Protein AF-A0A4W5P5V6-F1 (afdb_monomer_lite)

Structure (mmCIF, N/CA/C/O backbone):
data_AF-A0A4W5P5V6-F1
#
_entry.id   AF-A0A4W5P5V6-F1
#
loop_
_atom_site.group_PDB
_atom_site.id
_atom_site.type_symbol
_atom_site.label_atom_id
_atom_site.label_alt_id
_atom_site.label_comp_id
_atom_site.label_asym_id
_atom_site.label_entity_id
_atom_site.label_seq_id
_atom_site.pdbx_PDB_ins_code
_atom_site.Cartn_x
_atom_site.Cartn_y
_atom_site.Cartn_z
_atom_site.occupancy
_atom_site.B_iso_or_equiv
_atom_site.auth_seq_id
_atom_site.auth_comp_id
_atom_site.auth_asym_id
_atom_site.auth_atom_id
_atom_site.pdbx_PDB_model_num
ATOM 1 N N . MET A 1 1 ? 1.502 2.906 -34.352 1.00 38.38 1 MET A N 1
ATOM 2 C CA . MET A 1 1 ? 1.340 2.834 -32.888 1.00 38.38 1 MET A CA 1
ATOM 3 C C . MET A 1 1 ? 1.118 4.260 -32.454 1.00 38.38 1 MET A C 1
ATOM 5 O O . MET A 1 1 ? 2.002 5.074 -32.655 1.00 38.38 1 MET A O 1
ATOM 9 N N . GLU A 1 2 ? -0.112 4.577 -32.079 1.00 35.38 2 GLU A N 1
ATOM 10 C CA . GLU A 1 2 ? -0.552 5.937 -31.780 1.00 35.38 2 GLU A CA 1
ATOM 11 C C . GLU A 1 2 ? -0.131 6.257 -30.344 1.00 35.38 2 GLU A C 1
ATOM 13 O O . GLU A 1 2 ? -0.590 5.618 -29.396 1.00 35.38 2 GLU A O 1
ATOM 18 N N . GLU A 1 3 ? 0.833 7.162 -30.207 1.00 43.81 3 GLU A N 1
ATOM 19 C CA . GLU A 1 3 ? 1.239 7.730 -28.928 1.00 43.81 3 GLU A CA 1
ATOM 20 C C . GLU A 1 3 ? 0.073 8.591 -28.434 1.00 43.81 3 GLU A C 1
ATOM 22 O O . GLU A 1 3 ? -0.232 9.641 -28.997 1.00 43.81 3 GLU A O 1
ATOM 27 N N . VAL A 1 4 ? -0.653 8.098 -27.430 1.00 46.66 4 VAL A N 1
ATOM 28 C CA . VAL A 1 4 ? -1.715 8.875 -26.791 1.00 46.66 4 VAL A CA 1
ATOM 29 C C . VAL A 1 4 ? -1.036 9.940 -25.943 1.00 46.66 4 VAL A C 1
ATOM 31 O O . VAL A 1 4 ? -0.610 9.684 -24.817 1.00 46.66 4 VAL A O 1
ATOM 34 N N . GLU A 1 5 ? -0.924 11.129 -26.524 1.00 44.59 5 GLU A N 1
ATOM 35 C CA . GLU A 1 5 ? -0.480 12.355 -25.879 1.00 44.59 5 GLU A CA 1
ATOM 36 C C . GLU A 1 5 ? -1.289 12.578 -24.590 1.00 44.59 5 GLU A C 1
ATOM 38 O O . GLU A 1 5 ? -2.501 12.828 -24.593 1.00 44.59 5 GLU A O 1
ATOM 43 N N . SER A 1 6 ? -0.616 12.400 -23.452 1.00 41.47 6 SER A N 1
ATOM 44 C CA . SER A 1 6 ? -1.191 12.624 -22.131 1.00 41.47 6 SER A CA 1
ATOM 45 C C . SER A 1 6 ? -1.476 14.113 -21.972 1.00 41.47 6 SER A C 1
ATOM 47 O O . SER A 1 6 ? -0.556 14.926 -21.937 1.00 41.47 6 SER A O 1
ATOM 49 N N . ARG A 1 7 ? -2.758 14.474 -21.848 1.00 42.69 7 ARG A N 1
ATOM 50 C CA . ARG A 1 7 ? -3.187 15.862 -21.630 1.00 42.69 7 ARG A CA 1
ATOM 51 C C . ARG A 1 7 ? -2.483 16.459 -20.398 1.00 42.69 7 ARG A C 1
ATOM 53 O O . ARG A 1 7 ? -2.489 15.816 -19.342 1.00 42.69 7 ARG A O 1
ATOM 60 N N . PRO A 1 8 ? -1.937 17.683 -20.485 1.00 41.66 8 PRO A N 1
ATOM 61 C CA . PRO A 1 8 ? -1.336 18.350 -19.339 1.00 41.66 8 PRO A CA 1
ATOM 62 C C . PRO A 1 8 ? -2.444 18.722 -18.344 1.00 41.66 8 PRO A C 1
ATOM 64 O O . PRO A 1 8 ? -3.388 19.431 -18.690 1.00 41.66 8 PRO A O 1
ATOM 67 N N . GLY A 1 9 ? -2.353 18.200 -17.118 1.00 48.12 9 GLY A N 1
ATOM 68 C CA . GLY A 1 9 ? -3.253 18.539 -16.006 1.00 48.12 9 GLY A CA 1
ATOM 69 C C . GLY A 1 9 ? -4.044 17.378 -15.397 1.00 48.12 9 GLY A C 1
ATOM 70 O O . GLY A 1 9 ? -4.762 17.586 -14.421 1.00 48.12 9 GLY A O 1
ATOM 71 N N . GLN A 1 10 ? -3.920 16.153 -15.914 1.00 45.31 10 GLN A N 1
ATOM 72 C CA . GLN A 1 10 ? -4.477 14.978 -15.244 1.00 45.31 10 GLN A CA 1
ATOM 73 C C . GLN A 1 10 ? -3.417 14.384 -14.306 1.00 45.31 10 GLN A C 1
ATOM 75 O O . GLN A 1 10 ? -2.625 13.534 -14.708 1.00 45.31 10 GLN A O 1
ATOM 80 N N . ASP A 1 11 ? -3.381 14.831 -13.050 1.00 61.34 11 ASP A N 1
ATOM 81 C CA . ASP A 1 11 ? -2.471 14.255 -12.058 1.00 61.34 11 ASP A CA 1
ATOM 82 C C . ASP A 1 11 ? -2.779 12.763 -11.873 1.00 61.34 11 ASP A C 1
ATOM 84 O O . ASP A 1 11 ? -3.795 12.370 -11.290 1.00 61.34 11 ASP A O 1
ATOM 88 N N . ASN A 1 12 ? -1.871 11.907 -12.347 1.00 66.12 12 ASN A N 1
ATOM 89 C CA . ASN A 1 12 ? -1.955 10.448 -12.205 1.00 66.12 12 ASN A CA 1
ATOM 90 C C . ASN A 1 12 ? -2.121 10.014 -10.735 1.00 66.12 12 ASN A C 1
ATOM 92 O O . ASN A 1 12 ? -2.717 8.975 -10.439 1.00 66.12 12 ASN A O 1
ATOM 96 N N . THR A 1 13 ? -1.644 10.844 -9.805 1.00 69.81 13 THR A N 1
ATOM 97 C CA . THR A 1 13 ? -1.830 10.716 -8.356 1.00 69.81 13 THR A CA 1
ATOM 98 C C . THR A 1 13 ? -3.305 10.793 -7.958 1.00 69.81 13 THR A C 1
ATOM 100 O O . THR A 1 13 ? -3.776 9.942 -7.205 1.00 69.81 13 THR A O 1
ATOM 103 N N . THR A 1 14 ? -4.062 11.748 -8.503 1.00 77.38 14 THR A N 1
ATOM 104 C CA . THR A 1 14 ? -5.489 11.938 -8.202 1.00 77.38 14 THR A CA 1
ATOM 105 C C . THR A 1 14 ? -6.305 10.730 -8.647 1.00 77.38 14 THR A C 1
ATOM 107 O O . THR A 1 14 ? -7.114 10.208 -7.879 1.00 77.38 14 THR A O 1
ATOM 110 N N . ILE A 1 15 ? -6.039 10.215 -9.851 1.00 79.19 15 ILE A N 1
ATOM 111 C CA . ILE A 1 15 ? -6.697 9.000 -10.353 1.00 79.19 15 ILE A CA 1
ATOM 112 C C . ILE A 1 15 ? -6.375 7.802 -9.451 1.00 79.19 15 ILE A C 1
ATOM 114 O O . ILE A 1 15 ? -7.273 7.040 -9.089 1.00 79.19 15 ILE A O 1
ATOM 118 N N . ALA A 1 16 ? -5.113 7.642 -9.049 1.00 77.38 16 ALA A N 1
ATOM 119 C CA . ALA A 1 16 ? -4.708 6.528 -8.201 1.00 77.38 16 ALA A CA 1
ATOM 120 C C . ALA A 1 16 ? -5.314 6.600 -6.787 1.00 77.38 16 ALA A C 1
ATOM 122 O O . ALA A 1 16 ? -5.689 5.566 -6.233 1.00 77.38 16 ALA A O 1
ATOM 123 N N . ILE A 1 17 ? -5.463 7.800 -6.219 1.00 82.06 17 ILE A N 1
ATOM 124 C CA . ILE A 1 17 ? -6.150 8.013 -4.937 1.00 82.06 17 ILE A CA 1
ATOM 125 C C . ILE A 1 17 ? -7.632 7.637 -5.058 1.00 82.06 17 ILE A C 1
ATOM 127 O O . ILE A 1 17 ? -8.138 6.869 -4.238 1.00 82.06 17 ILE A O 1
ATOM 131 N N . LEU A 1 18 ? -8.320 8.113 -6.101 1.00 85.81 18 LEU A N 1
ATOM 132 C CA . LEU A 1 18 ? -9.733 7.794 -6.331 1.00 85.81 18 LEU A CA 1
ATOM 133 C C . LEU A 1 18 ? -9.961 6.289 -6.512 1.00 85.81 18 LEU A C 1
ATOM 135 O O . LEU A 1 18 ? -10.891 5.731 -5.927 1.00 85.81 18 LEU A O 1
ATOM 139 N N . LEU A 1 19 ? -9.083 5.615 -7.259 1.00 85.56 19 LEU A N 1
ATOM 140 C CA . LEU A 1 19 ? -9.106 4.160 -7.408 1.00 85.56 19 LEU A CA 1
ATOM 141 C C . LEU A 1 19 ? -8.974 3.451 -6.057 1.00 85.56 19 LEU A C 1
ATOM 143 O O . LEU A 1 19 ? -9.787 2.579 -5.750 1.00 85.56 19 LEU A O 1
ATOM 147 N N . SER A 1 20 ? -8.005 3.843 -5.224 1.00 85.25 20 SER A N 1
ATOM 148 C CA . SER A 1 20 ? -7.827 3.264 -3.885 1.00 85.25 20 SER A CA 1
ATOM 149 C C . SER A 1 20 ? -9.079 3.429 -3.017 1.00 85.25 20 SER A C 1
ATOM 151 O O . SER A 1 20 ? -9.520 2.462 -2.389 1.00 85.25 20 SER A O 1
ATOM 153 N N . ILE A 1 21 ? -9.712 4.608 -3.045 1.00 88.25 21 ILE A N 1
ATOM 154 C CA . ILE A 1 21 ? -10.977 4.863 -2.342 1.00 88.25 21 ILE A CA 1
ATOM 155 C C . ILE A 1 21 ? -12.062 3.900 -2.830 1.00 88.25 21 ILE A C 1
ATOM 157 O O . ILE A 1 21 ? -12.692 3.223 -2.016 1.00 88.25 21 ILE A O 1
ATOM 161 N N . MET A 1 22 ? -12.275 3.795 -4.145 1.00 92.00 22 MET A N 1
ATOM 162 C CA . MET A 1 22 ? -13.305 2.919 -4.713 1.00 92.00 22 MET A CA 1
ATOM 163 C C . MET A 1 22 ? -13.083 1.450 -4.346 1.00 92.00 22 MET A C 1
ATOM 165 O O . MET A 1 22 ? -14.024 0.775 -3.927 1.00 92.00 22 MET A O 1
ATOM 169 N N . ILE A 1 23 ? -11.842 0.968 -4.436 1.00 91.94 23 ILE A N 1
ATOM 170 C CA . ILE A 1 23 ? -11.484 -0.412 -4.093 1.00 91.94 23 ILE A CA 1
ATOM 171 C C . ILE A 1 23 ? -11.749 -0.675 -2.607 1.00 91.94 23 ILE A C 1
ATOM 173 O O . ILE A 1 23 ? -12.413 -1.650 -2.255 1.00 91.94 23 ILE A O 1
ATOM 177 N N . SER A 1 24 ? -11.296 0.216 -1.722 1.00 90.00 24 SER A N 1
ATOM 178 C CA . SER A 1 24 ? -11.472 0.051 -0.274 1.00 90.00 24 SER A CA 1
ATOM 179 C C . SER A 1 24 ? -12.944 -0.015 0.165 1.00 90.00 24 SER A C 1
ATOM 181 O O . SER A 1 24 ? -13.230 -0.600 1.212 1.00 90.00 24 SER A O 1
ATOM 183 N N . ARG A 1 25 ? -13.864 0.568 -0.623 1.00 91.19 25 ARG A N 1
ATOM 184 C CA . ARG A 1 25 ? -15.318 0.573 -0.382 1.00 91.19 25 ARG A CA 1
ATOM 185 C C . ARG A 1 25 ? -16.005 -0.726 -0.794 1.00 91.19 25 ARG A C 1
ATOM 187 O O . ARG A 1 25 ? -16.998 -1.093 -0.176 1.00 91.19 25 ARG A O 1
ATOM 194 N N . VAL A 1 26 ? -15.521 -1.397 -1.839 1.00 94.12 26 VAL A N 1
ATOM 195 C CA . VAL A 1 26 ? -16.137 -2.638 -2.350 1.00 94.12 26 VAL A CA 1
ATOM 196 C C . VAL A 1 26 ? -15.596 -3.897 -1.670 1.00 94.12 26 VAL A C 1
ATOM 198 O O . VAL A 1 26 ? -16.228 -4.952 -1.727 1.00 94.12 26 VAL A O 1
ATOM 201 N N . LEU A 1 27 ? -14.439 -3.805 -1.007 1.00 94.75 27 LEU A N 1
ATOM 202 C CA . LEU A 1 27 ? -13.870 -4.914 -0.247 1.00 94.75 27 LEU A CA 1
ATOM 203 C C . LEU A 1 27 ? -14.640 -5.153 1.058 1.00 94.75 27 LEU A C 1
ATOM 205 O O . LEU A 1 27 ? -14.808 -4.256 1.883 1.00 94.75 27 LEU A O 1
ATOM 209 N N . LYS A 1 28 ? -15.036 -6.408 1.282 1.00 94.94 28 LYS A N 1
ATOM 210 C CA . LYS A 1 28 ? -15.506 -6.882 2.593 1.00 94.94 28 LYS A CA 1
ATOM 211 C C . LYS A 1 28 ? -14.338 -6.926 3.595 1.00 94.94 28 LYS A C 1
ATOM 213 O O . LYS A 1 28 ? -13.189 -7.028 3.159 1.00 94.94 28 LYS A O 1
ATOM 218 N N . PRO A 1 29 ? -14.592 -6.914 4.918 1.00 94.00 29 PRO A N 1
ATOM 219 C CA . PRO A 1 29 ? -13.557 -7.194 5.916 1.00 94.00 29 PRO A CA 1
ATOM 220 C C . PRO A 1 29 ? -12.824 -8.511 5.611 1.00 94.00 29 PRO A C 1
ATOM 222 O O . PRO A 1 29 ? -13.458 -9.504 5.257 1.00 94.00 29 PRO A O 1
ATOM 225 N N . GLY A 1 30 ? -11.493 -8.505 5.680 1.00 94.00 30 GLY A N 1
ATOM 226 C CA . GLY A 1 30 ? -10.627 -9.616 5.267 1.00 94.00 30 GLY A CA 1
ATOM 227 C C . GLY A 1 30 ? -10.415 -9.747 3.751 1.00 94.00 30 GLY A C 1
ATOM 228 O O . GLY A 1 30 ? -9.576 -10.536 3.312 1.00 94.00 30 GLY A O 1
ATOM 229 N N . GLY A 1 31 ? -11.140 -8.974 2.937 1.00 96.31 31 GLY A N 1
ATOM 230 C CA . GLY A 1 31 ? -10.960 -8.899 1.491 1.00 96.31 31 GLY A CA 1
ATOM 231 C C . GLY A 1 31 ? -9.586 -8.345 1.121 1.00 96.31 31 GLY A C 1
ATOM 232 O O . GLY A 1 31 ? -9.028 -7.502 1.828 1.00 96.31 31 GLY A O 1
ATOM 233 N N . ARG A 1 32 ? -9.034 -8.825 0.003 1.00 96.69 32 ARG A N 1
ATOM 234 C CA . ARG A 1 32 ? -7.680 -8.479 -0.436 1.00 96.69 32 ARG A CA 1
ATOM 235 C C . ARG A 1 32 ? -7.686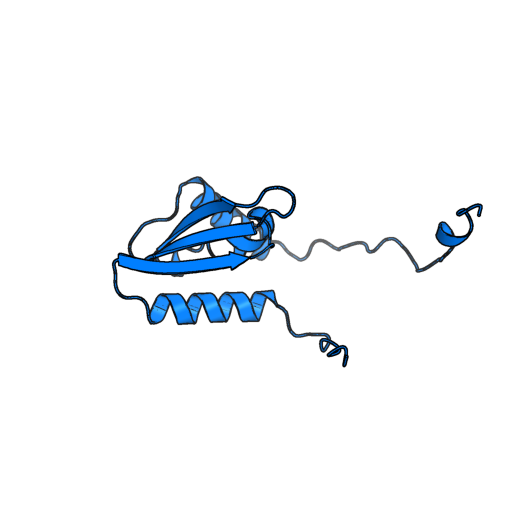 -7.833 -1.809 1.00 96.69 32 ARG A C 1
ATOM 237 O O . ARG A 1 32 ? -8.298 -8.358 -2.734 1.00 96.69 32 ARG A O 1
ATOM 244 N N . PHE A 1 33 ? -6.947 -6.740 -1.939 1.00 95.44 33 PHE A N 1
ATOM 245 C CA . PHE A 1 33 ? -6.585 -6.156 -3.222 1.00 95.44 33 PHE A CA 1
ATOM 246 C C . PHE A 1 33 ? -5.119 -6.463 -3.525 1.00 95.44 33 PHE A C 1
ATOM 248 O O . PHE A 1 33 ? -4.249 -6.287 -2.671 1.00 95.44 33 PHE A O 1
ATOM 255 N N . LEU A 1 34 ? -4.858 -6.965 -4.733 1.00 95.25 34 LEU A N 1
ATOM 256 C CA . LEU A 1 34 ? -3.516 -7.250 -5.222 1.00 95.25 34 LEU A CA 1
ATOM 257 C C . LEU A 1 34 ? -3.188 -6.265 -6.342 1.00 95.25 34 LEU A C 1
ATOM 259 O O . LEU A 1 34 ? -3.905 -6.202 -7.338 1.00 95.25 34 LEU A O 1
ATOM 263 N N . SER A 1 35 ? -2.093 -5.529 -6.185 1.00 93.50 35 SER A N 1
ATOM 264 C CA . SER A 1 35 ? -1.566 -4.624 -7.207 1.00 93.50 35 SER A CA 1
ATOM 265 C C . SER A 1 35 ? -0.181 -5.094 -7.625 1.00 93.50 35 SER A C 1
ATOM 267 O O . SER A 1 35 ? 0.701 -5.231 -6.780 1.00 93.50 35 SER A O 1
ATOM 269 N N . VAL A 1 36 ? 0.005 -5.369 -8.916 1.00 93.06 36 VAL A N 1
ATOM 270 C CA . VAL A 1 36 ? 1.289 -5.779 -9.500 1.00 93.06 36 VAL A CA 1
ATOM 271 C C . VAL A 1 36 ? 1.750 -4.679 -10.441 1.00 93.06 36 VAL A C 1
ATOM 273 O O . VAL A 1 36 ? 1.013 -4.274 -11.337 1.00 93.06 36 VAL A O 1
ATOM 276 N N . THR A 1 37 ? 2.950 -4.153 -10.221 1.00 91.38 37 THR A N 1
ATOM 277 C CA . THR A 1 37 ? 3.451 -2.998 -10.971 1.00 91.38 37 THR A CA 1
ATOM 278 C C . THR A 1 37 ? 4.976 -2.947 -10.952 1.00 91.38 37 THR A C 1
ATOM 280 O O . THR A 1 37 ? 5.607 -3.469 -10.038 1.00 91.38 37 THR A O 1
ATOM 283 N N . PHE A 1 38 ? 5.571 -2.278 -11.937 1.00 91.44 38 PHE A N 1
ATOM 284 C CA . PHE A 1 38 ? 6.991 -1.910 -11.923 1.00 91.44 38 PHE A CA 1
ATOM 285 C C . PHE A 1 38 ? 7.300 -0.738 -10.983 1.00 91.44 38 PHE A C 1
ATOM 287 O O . PHE A 1 38 ? 8.459 -0.460 -10.689 1.00 91.44 38 PHE A O 1
ATOM 294 N N . ALA A 1 39 ? 6.275 -0.019 -10.516 1.00 90.19 39 ALA A N 1
ATOM 295 C CA . ALA A 1 39 ? 6.478 1.138 -9.659 1.00 90.19 39 ALA A CA 1
ATOM 296 C C . ALA A 1 39 ? 7.064 0.723 -8.307 1.00 90.19 39 ALA A C 1
ATOM 298 O O . ALA A 1 39 ? 6.499 -0.116 -7.606 1.00 90.19 39 ALA A O 1
ATOM 299 N N . GLN A 1 40 ? 8.170 1.365 -7.934 1.00 89.00 40 GLN A N 1
ATOM 300 C CA . GLN A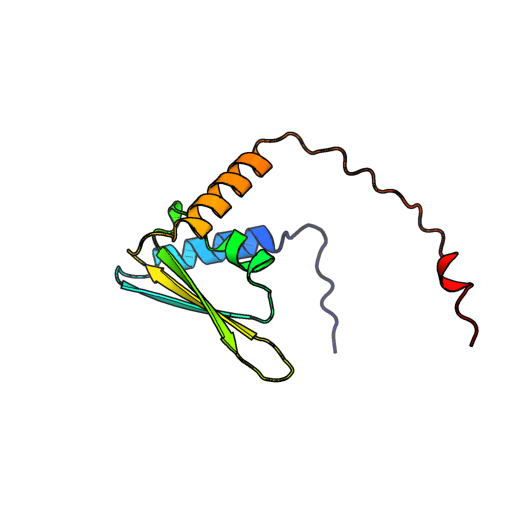 1 40 ? 8.884 1.058 -6.703 1.00 89.00 40 GLN A CA 1
ATOM 301 C C . GLN A 1 40 ? 8.045 1.376 -5.450 1.00 89.00 40 GLN A C 1
ATOM 303 O O . GLN A 1 40 ? 7.218 2.299 -5.466 1.00 89.00 40 GLN A O 1
ATOM 308 N N . PRO A 1 41 ? 8.297 0.683 -4.318 1.00 90.81 41 PRO A N 1
ATOM 309 C CA . PRO A 1 41 ? 7.595 0.906 -3.053 1.00 90.81 41 PRO A CA 1
ATOM 310 C C . PRO A 1 41 ? 7.609 2.356 -2.588 1.00 90.81 41 PRO A C 1
ATOM 312 O O . PRO A 1 41 ? 6.587 2.822 -2.097 1.00 90.81 41 PRO A O 1
ATOM 315 N N . HIS A 1 42 ? 8.707 3.079 -2.808 1.00 88.44 42 HIS A N 1
ATOM 316 C CA . HIS A 1 42 ? 8.830 4.473 -2.390 1.00 88.44 42 HIS A CA 1
ATOM 317 C C . HIS A 1 42 ? 7.792 5.394 -3.051 1.00 88.44 42 HIS A C 1
ATOM 319 O O . HIS A 1 42 ? 7.270 6.296 -2.407 1.00 88.44 42 HIS A O 1
ATOM 325 N N . PHE A 1 43 ? 7.417 5.127 -4.305 1.00 88.94 43 PHE A N 1
ATOM 326 C CA . PHE A 1 43 ? 6.369 5.883 -4.992 1.00 88.94 43 PHE A CA 1
ATOM 327 C C . PHE A 1 43 ? 4.989 5.307 -4.700 1.00 88.94 43 PHE A C 1
ATOM 329 O O . PHE A 1 43 ? 4.050 6.027 -4.366 1.00 88.94 43 PHE A O 1
ATOM 336 N N . ARG A 1 44 ? 4.855 3.983 -4.818 1.00 90.50 44 ARG A N 1
ATOM 337 C CA . ARG A 1 44 ? 3.542 3.341 -4.813 1.00 90.50 44 ARG A CA 1
ATOM 338 C C . ARG A 1 44 ? 2.921 3.271 -3.418 1.00 90.50 44 ARG A C 1
ATOM 340 O O . ARG A 1 44 ? 1.711 3.446 -3.304 1.00 90.50 44 ARG A O 1
ATOM 347 N N . LYS A 1 45 ? 3.716 3.071 -2.356 1.00 91.75 45 LYS A N 1
ATOM 348 C CA . LYS A 1 45 ? 3.190 3.013 -0.980 1.00 91.75 45 LYS A CA 1
ATOM 349 C C . LYS A 1 45 ? 2.579 4.335 -0.526 1.00 91.75 45 LYS A C 1
ATOM 351 O O . LYS A 1 45 ? 1.593 4.286 0.198 1.00 91.75 45 LYS A O 1
ATOM 356 N N . ARG A 1 46 ? 3.060 5.485 -1.020 1.00 91.88 46 ARG A N 1
ATOM 357 C CA . ARG A 1 46 ? 2.474 6.811 -0.726 1.00 91.88 46 ARG A CA 1
ATOM 358 C C . ARG A 1 46 ? 0.985 6.899 -1.091 1.00 91.88 46 ARG A C 1
ATOM 360 O O . ARG A 1 46 ? 0.248 7.667 -0.491 1.00 91.88 46 ARG A O 1
ATOM 367 N N . LEU A 1 47 ? 0.532 6.091 -2.054 1.00 90.00 47 LEU A N 1
ATOM 368 C CA . LEU A 1 47 ? -0.862 6.050 -2.511 1.00 90.00 47 LEU A CA 1
ATOM 369 C C . LEU A 1 47 ? -1.735 5.061 -1.726 1.00 90.00 47 LEU A C 1
ATOM 371 O O . LEU A 1 47 ? -2.959 5.166 -1.773 1.00 90.00 47 LEU A O 1
ATOM 375 N N . TYR A 1 48 ? -1.123 4.074 -1.065 1.00 92.19 48 TYR A N 1
ATOM 376 C CA . TYR A 1 48 ? -1.813 2.954 -0.416 1.00 92.19 48 TYR A CA 1
ATOM 377 C C . TYR A 1 48 ? -1.792 3.034 1.109 1.00 92.19 48 TYR A C 1
ATOM 379 O O . TYR A 1 48 ? -2.756 2.610 1.743 1.00 92.19 48 TYR A O 1
ATOM 387 N N . ALA A 1 49 ? -0.716 3.553 1.697 1.00 92.56 49 ALA A N 1
ATOM 388 C CA . ALA A 1 49 ? -0.535 3.675 3.136 1.00 92.56 49 ALA A CA 1
ATOM 389 C C . ALA A 1 49 ? -1.340 4.866 3.673 1.00 92.56 49 ALA A C 1
ATOM 391 O O . ALA A 1 49 ? -0.781 5.928 3.929 1.00 92.56 49 ALA A O 1
ATOM 392 N N . ARG A 1 50 ? -2.665 4.696 3.774 1.00 91.75 50 ARG A N 1
ATOM 393 C CA . ARG A 1 50 ? -3.560 5.655 4.430 1.00 91.75 50 ARG A CA 1
ATOM 394 C C . ARG A 1 50 ? -4.490 4.972 5.420 1.00 91.75 50 ARG A C 1
ATOM 396 O O . ARG A 1 50 ? -5.138 3.986 5.054 1.00 91.75 50 ARG A O 1
ATOM 403 N N . HIS A 1 51 ? -4.588 5.502 6.640 1.00 91.00 51 HIS A N 1
ATOM 404 C CA . HIS A 1 51 ? -5.466 4.956 7.683 1.00 91.00 51 HIS A CA 1
ATOM 405 C C . HIS A 1 51 ? -6.940 4.955 7.241 1.00 91.00 51 HIS A C 1
ATOM 407 O O . HIS A 1 51 ? -7.664 4.004 7.541 1.00 91.00 51 HIS A O 1
ATOM 413 N N . ASP A 1 52 ? -7.357 5.945 6.442 1.00 88.69 52 ASP A N 1
ATOM 414 C CA . ASP A 1 52 ? -8.723 6.076 5.905 1.00 88.69 52 ASP A CA 1
ATOM 415 C C . ASP A 1 52 ? -9.189 4.850 5.103 1.00 88.69 52 ASP A C 1
ATOM 417 O O . ASP A 1 52 ? -10.384 4.566 5.000 1.00 88.69 52 ASP A O 1
ATOM 421 N N . TYR A 1 53 ? -8.255 4.092 4.521 1.00 89.94 53 TYR A N 1
ATOM 422 C CA . TYR A 1 53 ? -8.589 2.903 3.740 1.00 89.94 53 TYR A CA 1
ATOM 423 C C . TYR A 1 53 ? -8.790 1.653 4.599 1.00 89.94 53 TYR A C 1
ATOM 425 O O . TYR A 1 53 ? -9.353 0.670 4.107 1.00 89.94 53 TYR A O 1
ATOM 433 N N . CYS A 1 54 ? -8.398 1.688 5.875 1.00 92.12 54 CYS A N 1
ATOM 434 C CA . CYS A 1 54 ? -8.516 0.593 6.841 1.00 92.12 54 CYS A CA 1
ATOM 435 C C . CYS A 1 54 ? -8.018 -0.747 6.278 1.00 92.12 54 CYS A C 1
ATOM 437 O O . CYS A 1 54 ? -8.762 -1.734 6.243 1.00 92.12 54 CYS A O 1
ATOM 439 N N . TRP A 1 55 ? -6.792 -0.765 5.763 1.00 95.56 55 TRP A N 1
ATOM 440 C CA . TRP A 1 55 ? -6.122 -1.981 5.312 1.00 95.56 55 TRP A CA 1
ATOM 441 C C . TRP A 1 55 ? -4.655 -2.006 5.747 1.00 95.56 55 TRP A C 1
ATOM 443 O O . TRP A 1 55 ? -4.057 -0.960 5.987 1.00 95.56 55 TRP A O 1
ATOM 453 N N . SER A 1 56 ? -4.054 -3.194 5.794 1.00 96.19 56 SER A N 1
ATOM 454 C CA . SER A 1 56 ? -2.594 -3.331 5.832 1.00 96.19 56 SER A CA 1
ATOM 455 C C . SER A 1 56 ? -2.019 -3.250 4.420 1.00 96.19 56 SER A C 1
ATOM 457 O O . SER A 1 56 ? -2.721 -3.546 3.454 1.00 96.19 56 SER A O 1
ATOM 459 N N . VAL A 1 57 ? -0.737 -2.897 4.278 1.00 96.06 57 VAL A N 1
ATOM 460 C CA . VAL A 1 57 ? -0.030 -2.893 2.987 1.00 96.06 57 VAL A CA 1
ATOM 461 C C . VAL A 1 57 ? 1.232 -3.743 3.093 1.00 96.06 57 VAL A C 1
ATOM 463 O O . VAL A 1 57 ? 2.197 -3.385 3.761 1.00 96.06 57 VAL A O 1
ATOM 466 N N . ARG A 1 58 ? 1.264 -4.884 2.400 1.00 95.56 58 ARG A N 1
ATOM 467 C CA . ARG A 1 58 ? 2.456 -5.746 2.333 1.00 95.56 58 ARG A CA 1
ATOM 468 C C . ARG A 1 58 ? 3.037 -5.719 0.935 1.00 95.56 58 ARG A C 1
ATOM 470 O O . ARG A 1 58 ? 2.289 -5.801 -0.033 1.00 95.56 58 ARG A O 1
ATOM 477 N N . THR A 1 59 ? 4.358 -5.655 0.823 1.00 94.56 59 THR A N 1
ATOM 478 C CA . THR A 1 59 ? 5.040 -5.627 -0.475 1.00 94.56 59 THR A CA 1
ATOM 479 C C . THR A 1 59 ? 5.988 -6.806 -0.614 1.00 94.56 59 THR A C 1
ATOM 481 O O . THR A 1 59 ? 6.681 -7.170 0.333 1.00 94.56 59 THR A O 1
ATOM 484 N N . ARG A 1 60 ? 6.025 -7.400 -1.805 1.00 92.31 60 ARG A N 1
ATOM 485 C CA . ARG A 1 60 ? 7.017 -8.397 -2.214 1.00 92.31 60 ARG A CA 1
ATOM 486 C C . ARG A 1 60 ? 7.558 -8.008 -3.580 1.00 92.31 60 ARG A C 1
ATOM 488 O O . ARG A 1 60 ? 6.782 -7.579 -4.429 1.00 92.31 60 ARG A O 1
ATOM 495 N N . SER A 1 61 ? 8.858 -8.156 -3.793 1.00 91.62 61 SER A N 1
ATOM 496 C CA . SER A 1 61 ? 9.444 -8.072 -5.129 1.00 91.62 61 SER A CA 1
ATOM 497 C C . SER A 1 61 ? 9.482 -9.457 -5.776 1.00 91.62 61 SER A C 1
ATOM 499 O O . SER A 1 61 ? 9.583 -10.475 -5.089 1.00 91.62 61 SER A O 1
ATOM 501 N N . TYR A 1 62 ? 9.362 -9.495 -7.098 1.00 86.69 62 TYR A N 1
ATOM 502 C CA . TYR A 1 62 ? 9.456 -10.710 -7.899 1.00 86.69 62 TYR A CA 1
ATOM 503 C C . TYR A 1 62 ? 10.097 -10.400 -9.256 1.00 86.69 62 TYR A C 1
ATOM 505 O O . TYR A 1 62 ? 9.842 -9.342 -9.830 1.00 86.69 62 TYR A O 1
ATOM 513 N N . GLY A 1 63 ? 10.896 -11.342 -9.762 1.00 81.06 63 GLY A N 1
ATOM 514 C CA . GLY A 1 63 ? 11.578 -11.263 -11.054 1.00 81.06 63 GLY A CA 1
ATOM 515 C C . GLY A 1 63 ? 13.101 -11.237 -10.919 1.00 81.06 63 GLY A C 1
ATOM 516 O O . GLY A 1 63 ? 13.637 -10.617 -10.001 1.00 81.06 63 GLY A O 1
ATOM 517 N N . ASP A 1 64 ? 13.777 -11.923 -11.840 1.00 77.25 64 ASP A N 1
ATOM 518 C CA . ASP A 1 64 ? 15.227 -11.864 -12.037 1.00 77.25 64 ASP A CA 1
ATOM 519 C C . ASP A 1 64 ? 15.485 -11.051 -13.319 1.00 77.25 64 ASP A C 1
ATOM 521 O O . ASP A 1 64 ? 14.933 -11.360 -14.376 1.00 77.25 64 ASP A O 1
ATOM 525 N N . GLY A 1 65 ? 16.195 -9.928 -13.209 1.00 72.75 65 GLY A N 1
ATOM 526 C CA . GLY A 1 65 ? 16.380 -8.941 -14.287 1.00 72.75 65 GLY A CA 1
ATOM 527 C C . GLY A 1 65 ? 15.319 -7.829 -14.354 1.00 72.75 65 GLY A C 1
ATOM 528 O O . GLY A 1 65 ? 15.678 -6.654 -14.325 1.00 72.75 65 GLY A O 1
ATOM 529 N N . PHE A 1 66 ? 14.020 -8.160 -14.377 1.00 67.56 66 PHE A N 1
ATOM 530 C CA . PHE A 1 66 ? 12.923 -7.171 -14.359 1.00 67.56 66 PHE A CA 1
ATOM 531 C C . PHE A 1 66 ? 12.145 -7.239 -13.042 1.00 67.56 66 PHE A C 1
ATOM 533 O O . PHE A 1 66 ? 11.332 -8.140 -12.837 1.00 67.56 66 PHE A O 1
ATOM 540 N N . GLN A 1 67 ? 12.393 -6.286 -12.139 1.00 83.38 67 GLN A N 1
ATOM 541 C CA . GLN A 1 67 ? 11.759 -6.273 -10.820 1.00 83.38 67 GLN A CA 1
ATOM 542 C C . GLN A 1 67 ? 10.323 -5.745 -10.884 1.00 83.38 67 GLN A C 1
ATOM 544 O O . GLN A 1 67 ? 10.078 -4.560 -11.110 1.00 83.38 67 GLN A O 1
ATOM 549 N N . TYR A 1 68 ? 9.376 -6.634 -10.607 1.00 91.69 68 TYR A N 1
ATOM 550 C CA . TYR A 1 68 ? 7.996 -6.290 -10.295 1.00 91.69 68 TYR A CA 1
ATOM 551 C C . TYR A 1 68 ? 7.794 -6.221 -8.787 1.00 91.69 68 TYR A C 1
ATOM 553 O O . TYR A 1 68 ? 8.406 -6.964 -8.018 1.00 91.69 68 TYR A O 1
ATOM 561 N N . PHE A 1 69 ? 6.859 -5.376 -8.371 1.00 93.06 69 PHE A N 1
ATOM 562 C CA . PHE A 1 69 ? 6.408 -5.263 -6.995 1.00 93.06 69 PHE A CA 1
ATOM 563 C C . PHE A 1 69 ? 4.945 -5.685 -6.904 1.00 93.06 69 PHE A C 1
ATOM 565 O O . PHE A 1 69 ? 4.074 -5.139 -7.584 1.00 93.06 69 PHE A O 1
ATOM 572 N N . LEU A 1 70 ? 4.684 -6.665 -6.044 1.00 94.25 70 LEU A N 1
ATOM 573 C CA . LEU A 1 70 ? 3.353 -7.084 -5.636 1.00 94.25 70 LEU A CA 1
ATOM 574 C C . LEU A 1 70 ? 3.010 -6.413 -4.307 1.00 94.25 70 LEU A C 1
ATOM 576 O O . LEU A 1 70 ? 3.693 -6.625 -3.304 1.00 94.25 70 LEU A O 1
ATOM 580 N N . TYR A 1 71 ? 1.910 -5.670 -4.293 1.00 95.25 71 TYR A N 1
ATOM 581 C CA . TYR A 1 71 ? 1.290 -5.116 -3.097 1.00 95.25 71 TYR A CA 1
ATOM 582 C C . TYR A 1 71 ? 0.059 -5.942 -2.749 1.00 95.25 71 TYR A C 1
ATOM 584 O O . TYR A 1 71 ? -0.825 -6.121 -3.584 1.00 95.25 71 TYR A O 1
ATOM 592 N N . VAL A 1 72 ? -0.003 -6.425 -1.513 1.00 96.19 72 VAL A N 1
ATOM 593 C CA . VAL A 1 72 ? -1.154 -7.129 -0.948 1.00 96.19 72 VAL A CA 1
ATOM 594 C C . VAL A 1 72 ? -1.770 -6.228 0.109 1.00 96.19 72 VAL A C 1
ATOM 596 O O . VAL A 1 72 ? -1.155 -5.997 1.153 1.00 96.19 72 VAL A O 1
ATOM 599 N N . LEU A 1 73 ? -2.966 -5.718 -0.178 1.00 96.06 73 LEU A N 1
ATOM 600 C CA . LEU A 1 73 ? -3.704 -4.827 0.703 1.00 96.06 73 LEU A CA 1
ATOM 601 C C . LEU A 1 73 ? -4.865 -5.592 1.331 1.00 96.06 73 LEU A C 1
ATOM 603 O O . LEU A 1 73 ? -5.733 -6.072 0.601 1.00 96.06 73 LEU A O 1
ATOM 607 N N . THR A 1 74 ? -4.875 -5.744 2.656 1.00 97.06 74 THR A N 1
ATOM 608 C CA . THR A 1 74 ? -5.879 -6.570 3.358 1.00 97.06 74 THR A CA 1
ATOM 609 C C . THR A 1 74 ? -6.803 -5.695 4.191 1.00 97.06 74 THR A C 1
ATOM 611 O O . THR A 1 74 ? -6.367 -5.087 5.165 1.00 97.06 74 THR A O 1
ATOM 614 N N . LYS A 1 75 ? -8.086 -5.633 3.816 1.00 96.44 75 LYS A N 1
ATOM 615 C CA . LYS A 1 75 ? -9.099 -4.812 4.493 1.00 96.44 75 LYS A CA 1
ATOM 616 C C . LYS A 1 75 ? -9.345 -5.309 5.918 1.00 96.44 75 LYS A C 1
ATOM 618 O O . LYS A 1 75 ? -9.555 -6.501 6.130 1.00 96.44 75 LYS A O 1
ATOM 623 N N . GLY A 1 76 ? -9.407 -4.385 6.871 1.00 93.69 76 GLY A N 1
ATOM 624 C CA . GLY A 1 76 ? -9.642 -4.663 8.289 1.00 93.69 76 GLY A CA 1
ATOM 625 C C . GLY A 1 76 ? -8.375 -4.971 9.089 1.00 93.69 76 GLY A C 1
ATOM 626 O O . GLY A 1 76 ? -8.474 -5.164 10.293 1.00 93.69 76 GLY A O 1
ATOM 627 N N . GLU A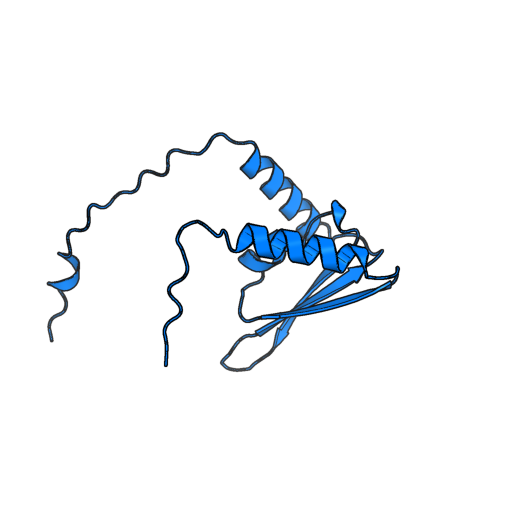 1 77 ? -7.206 -5.004 8.447 1.00 94.81 77 GLU A N 1
ATOM 628 C CA . GLU A 1 77 ? -5.917 -4.988 9.143 1.00 94.81 77 GLU A CA 1
ATOM 629 C C . GLU A 1 77 ? -5.407 -3.545 9.286 1.00 94.81 77 GLU A C 1
ATOM 631 O O . GLU A 1 77 ? -5.780 -2.661 8.510 1.00 94.81 77 GLU A O 1
ATOM 636 N N . GLU A 1 78 ? -4.542 -3.319 10.271 1.00 94.00 78 GLU A N 1
ATOM 637 C CA . GLU A 1 78 ? -3.902 -2.026 10.515 1.00 94.00 78 GLU A CA 1
ATOM 638 C C . GLU A 1 78 ? -2.653 -1.837 9.643 1.00 94.00 78 GLU A C 1
ATOM 640 O O . GLU A 1 78 ? -2.030 -2.801 9.177 1.00 94.00 78 GLU A O 1
ATOM 645 N N . LEU A 1 79 ? -2.275 -0.575 9.423 1.00 95.31 79 LEU A N 1
ATOM 646 C CA . LEU A 1 79 ? -0.998 -0.240 8.799 1.00 95.31 79 LEU A CA 1
ATOM 647 C C . LEU A 1 79 ? 0.166 -0.672 9.697 1.00 95.31 79 LEU A C 1
ATOM 649 O O . LEU A 1 79 ? 0.058 -0.682 10.922 1.00 95.31 79 LEU A O 1
ATOM 653 N N . SER A 1 80 ? 1.307 -0.994 9.084 1.00 95.69 80 SER A N 1
ATOM 654 C CA . SER A 1 80 ? 2.531 -1.194 9.859 1.00 95.69 80 SER A CA 1
ATOM 655 C C . SER A 1 80 ? 3.009 0.139 10.455 1.00 95.69 80 SER A C 1
ATOM 657 O O . SER A 1 80 ? 2.675 1.202 9.918 1.00 95.69 80 SER A O 1
ATOM 659 N N . PRO A 1 81 ? 3.827 0.126 11.523 1.00 95.56 81 PRO A N 1
ATOM 660 C CA . PRO A 1 81 ? 4.383 1.351 12.096 1.00 95.56 81 PRO A CA 1
ATOM 661 C C . PRO A 1 81 ? 5.137 2.208 11.070 1.00 95.56 81 PRO A C 1
ATOM 663 O O . PRO A 1 81 ? 5.066 3.436 11.123 1.00 95.56 81 PRO A O 1
ATOM 666 N N . GLU A 1 82 ? 5.826 1.576 10.115 1.00 94.56 82 GLU A N 1
ATOM 667 C CA . GLU A 1 82 ? 6.541 2.268 9.040 1.00 94.56 82 GLU A CA 1
ATOM 668 C C . GLU A 1 82 ? 5.583 2.949 8.058 1.00 94.56 82 GLU A C 1
ATOM 670 O O . GLU A 1 82 ? 5.801 4.101 7.690 1.00 94.56 82 GLU A O 1
ATOM 675 N N . ASP A 1 83 ? 4.507 2.268 7.660 1.00 95.00 83 ASP A N 1
ATOM 676 C CA . ASP A 1 83 ? 3.510 2.815 6.736 1.00 95.00 83 ASP A CA 1
ATOM 677 C C . ASP A 1 83 ? 2.671 3.924 7.407 1.00 95.00 83 ASP A C 1
ATOM 679 O O . ASP A 1 83 ? 2.368 4.939 6.783 1.00 95.00 83 ASP A O 1
ATOM 683 N N . ALA A 1 84 ? 2.381 3.797 8.705 1.00 94.31 84 ALA A N 1
ATOM 684 C CA . ALA A 1 84 ? 1.750 4.846 9.506 1.00 94.31 84 ALA A CA 1
ATOM 685 C C . ALA A 1 84 ? 2.667 6.070 9.706 1.00 94.31 84 ALA A C 1
ATOM 687 O O . ALA A 1 84 ? 2.209 7.213 9.736 1.00 94.31 84 ALA A O 1
ATOM 688 N N . ALA A 1 85 ? 3.978 5.859 9.860 1.00 95.12 85 ALA A N 1
ATOM 689 C CA . ALA A 1 85 ? 4.954 6.947 9.883 1.00 95.12 85 ALA A CA 1
ATOM 690 C C . ALA A 1 85 ? 5.077 7.629 8.514 1.00 95.12 85 ALA A C 1
ATOM 692 O O . ALA A 1 85 ? 5.201 8.851 8.461 1.00 95.12 85 ALA A O 1
ATOM 693 N N . LEU A 1 86 ? 5.007 6.858 7.424 1.00 93.44 86 LEU A N 1
ATOM 694 C CA . LEU A 1 86 ? 4.983 7.397 6.069 1.00 93.44 86 LEU A CA 1
ATOM 695 C C . LEU A 1 86 ? 3.775 8.313 5.874 1.00 93.44 86 LEU A C 1
ATOM 697 O O . LEU A 1 86 ? 3.966 9.449 5.461 1.00 93.44 86 LEU A O 1
ATOM 701 N N . GLU A 1 87 ? 2.562 7.871 6.212 1.00 94.00 87 GLU A N 1
ATOM 702 C CA . GLU A 1 87 ? 1.374 8.721 6.070 1.00 94.00 87 GLU A CA 1
ATOM 703 C C . GLU A 1 87 ? 1.504 10.038 6.838 1.00 94.00 87 GLU A C 1
ATOM 705 O O . GLU A 1 87 ? 1.215 11.093 6.279 1.00 94.00 87 GLU A O 1
ATOM 710 N N . ARG A 1 88 ? 1.984 9.995 8.089 1.00 93.88 88 ARG A N 1
ATOM 711 C CA . ARG A 1 88 ? 2.193 11.209 8.895 1.00 93.88 88 ARG A CA 1
ATOM 712 C C . ARG A 1 88 ? 3.105 12.212 8.193 1.00 93.88 88 ARG A C 1
ATOM 714 O O . ARG A 1 88 ? 2.722 13.367 8.061 1.00 93.88 88 ARG A O 1
ATOM 721 N N . ARG A 1 89 ? 4.240 11.752 7.658 1.00 92.56 89 ARG A N 1
ATOM 722 C CA . ARG A 1 89 ? 5.159 12.607 6.888 1.00 92.56 89 ARG A CA 1
ATOM 723 C C . ARG A 1 89 ? 4.486 13.219 5.662 1.00 92.56 89 ARG A C 1
ATOM 725 O O . ARG A 1 89 ? 4.680 14.392 5.392 1.00 92.56 89 ARG A O 1
ATOM 732 N N . LEU A 1 90 ? 3.666 12.454 4.940 1.00 89.12 90 LEU A N 1
ATOM 733 C CA . LEU A 1 90 ? 2.961 12.966 3.757 1.00 89.12 90 LEU A CA 1
ATOM 734 C C . LEU A 1 90 ? 1.901 14.012 4.109 1.00 89.12 90 LEU A C 1
ATOM 736 O O . LEU A 1 90 ? 1.682 14.944 3.341 1.00 89.12 90 LEU A O 1
ATOM 740 N N . LEU A 1 91 ? 1.231 13.855 5.251 1.00 89.12 91 LEU A N 1
ATOM 741 C CA . LEU A 1 91 ? 0.269 14.836 5.748 1.00 89.12 91 LEU A CA 1
ATOM 742 C C . LEU A 1 91 ? 0.954 16.117 6.235 1.00 89.12 91 LE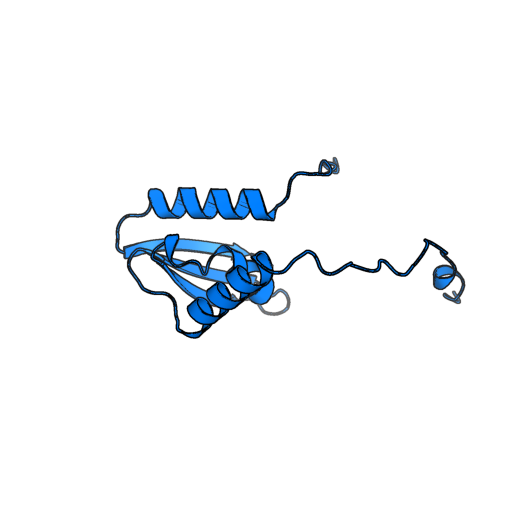U A C 1
ATOM 744 O O . LEU A 1 91 ? 0.374 17.188 6.080 1.00 89.12 91 LEU A O 1
ATOM 748 N N . GLU A 1 92 ? 2.153 16.011 6.812 1.00 90.19 92 GLU A N 1
ATOM 749 C CA . GLU A 1 92 ? 3.002 17.152 7.181 1.00 90.19 92 GLU A CA 1
ATOM 750 C C . GLU A 1 92 ? 3.496 17.890 5.924 1.00 90.19 92 GLU A C 1
ATOM 752 O O . GLU A 1 92 ? 3.253 19.085 5.789 1.00 90.19 92 GLU A O 1
ATOM 757 N N . GLU A 1 93 ? 4.058 17.168 4.945 1.00 87.00 93 GLU A N 1
ATOM 758 C CA . GLU A 1 93 ? 4.503 17.719 3.650 1.00 87.00 93 GLU A CA 1
ATOM 759 C C . GLU A 1 93 ? 3.382 18.461 2.902 1.00 87.00 93 GLU A C 1
ATOM 761 O O . GLU A 1 93 ? 3.635 19.453 2.227 1.00 87.00 93 GLU A O 1
ATOM 766 N N . ALA A 1 94 ? 2.136 17.988 3.003 1.00 82.62 94 ALA A N 1
ATOM 767 C CA . ALA A 1 94 ? 0.989 18.628 2.360 1.00 82.62 94 ALA A CA 1
ATOM 768 C C . ALA A 1 94 ? 0.515 19.912 3.071 1.00 82.62 94 ALA A C 1
ATOM 770 O O . ALA A 1 94 ? -0.261 20.671 2.488 1.00 82.62 94 ALA A O 1
ATOM 771 N N . GLN A 1 95 ? 0.918 20.127 4.327 1.00 78.50 95 GLN A N 1
ATOM 772 C CA . GLN A 1 95 ? 0.586 21.323 5.111 1.00 78.50 95 GLN A CA 1
ATOM 773 C C . GLN A 1 95 ? 1.630 22.430 4.959 1.00 78.50 95 GLN A C 1
ATOM 775 O O . GLN A 1 95 ? 1.294 23.601 5.152 1.00 78.50 95 GLN A O 1
ATOM 780 N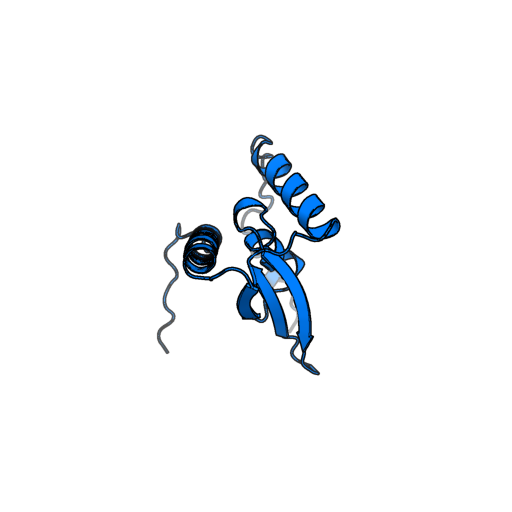 N . ASP A 1 96 ? 2.867 22.079 4.607 1.00 73.75 96 ASP A N 1
ATOM 781 C CA . ASP A 1 96 ? 3.912 23.061 4.354 1.00 73.75 96 ASP A CA 1
ATOM 782 C C . ASP A 1 96 ? 3.572 23.915 3.115 1.00 73.75 96 ASP A C 1
ATOM 784 O O . ASP A 1 96 ? 3.073 23.400 2.107 1.00 73.75 96 ASP A O 1
ATOM 788 N N . PRO A 1 97 ? 3.823 25.240 3.157 1.00 66.44 97 PRO A N 1
ATOM 789 C CA . PRO A 1 97 ? 3.664 26.087 1.984 1.00 66.44 97 PRO A CA 1
ATOM 790 C C . PRO A 1 97 ? 4.569 25.569 0.856 1.00 66.44 97 PRO A C 1
ATOM 792 O O . PRO A 1 97 ? 5.652 25.055 1.151 1.00 66.44 97 PRO A O 1
ATOM 795 N N . PRO A 1 98 ? 4.169 25.707 -0.426 1.00 59.91 98 PRO A N 1
ATOM 796 C CA . PRO A 1 98 ? 4.979 25.236 -1.539 1.00 59.91 98 PRO A CA 1
ATOM 797 C C . PRO A 1 98 ? 6.371 25.846 -1.419 1.00 59.91 98 PRO A C 1
ATOM 799 O O . PRO A 1 98 ? 6.533 27.060 -1.550 1.00 59.91 98 PRO A O 1
ATOM 802 N N . ASN A 1 99 ? 7.367 25.015 -1.115 1.00 56.03 99 ASN A N 1
ATOM 803 C CA . ASN A 1 99 ? 8.751 25.445 -1.161 1.00 56.03 99 ASN A CA 1
ATOM 804 C C . ASN A 1 99 ? 8.987 25.942 -2.590 1.00 56.03 99 ASN A C 1
ATOM 806 O O . ASN A 1 99 ? 8.622 25.232 -3.532 1.00 56.03 99 ASN A O 1
ATOM 810 N N . GLU A 1 100 ? 9.505 27.160 -2.764 1.00 53.44 100 GLU A N 1
ATOM 811 C CA . GLU A 1 100 ? 9.796 27.699 -4.092 1.00 53.44 100 GLU A CA 1
ATOM 812 C C . GLU A 1 100 ? 10.742 26.723 -4.795 1.00 53.44 100 GLU A C 1
ATOM 814 O O . GLU A 1 100 ? 11.944 26.676 -4.524 1.00 53.44 100 GLU A O 1
ATOM 819 N N . VAL A 1 101 ? 10.191 25.894 -5.683 1.00 53.47 101 VAL A N 1
ATOM 820 C CA . VAL A 1 101 ? 10.984 25.034 -6.548 1.00 53.47 101 VAL A CA 1
ATOM 821 C C . VAL A 1 101 ? 11.675 25.985 -7.505 1.00 53.47 101 VAL A C 1
ATOM 823 O O . VAL A 1 101 ? 11.109 26.407 -8.512 1.00 53.47 101 VAL A O 1
ATOM 826 N N . ARG A 1 102 ? 12.901 26.377 -7.166 1.00 50.00 102 ARG A N 1
ATOM 827 C CA . ARG A 1 102 ? 13.766 27.086 -8.094 1.00 50.00 102 ARG A CA 1
ATOM 828 C C . ARG A 1 102 ? 14.134 26.093 -9.189 1.00 50.00 102 ARG A C 1
ATOM 830 O O . ARG A 1 102 ? 15.102 25.354 -9.052 1.00 50.00 102 ARG A O 1
ATOM 837 N N . THR A 1 103 ? 13.356 26.068 -10.266 1.00 52.44 103 THR A N 1
ATOM 838 C CA . THR A 1 103 ? 13.768 25.482 -11.542 1.00 52.44 103 THR A CA 1
ATOM 839 C C . THR A 1 103 ? 14.978 26.269 -12.036 1.00 52.44 103 THR A C 1
ATOM 841 O O . THR A 1 103 ? 14.849 27.281 -12.722 1.00 52.44 103 THR A O 1
ATOM 844 N N . GLN A 1 104 ? 16.172 25.865 -11.607 1.00 56.19 104 GLN A N 1
ATOM 845 C CA . GLN A 1 104 ? 17.387 26.165 -12.343 1.00 56.19 104 GLN A CA 1
ATOM 846 C C . GLN A 1 104 ? 17.464 25.142 -13.465 1.00 56.19 104 GLN A C 1
ATOM 848 O O . GLN A 1 104 ? 17.716 23.973 -13.212 1.00 56.19 104 GLN A O 1
ATOM 853 N N . GLU A 1 105 ? 17.127 25.579 -14.668 1.00 52.91 105 GLU A N 1
ATOM 854 C CA . GLU A 1 105 ? 18.052 25.671 -15.799 1.00 52.91 105 GLU A CA 1
ATOM 855 C C . GLU A 1 105 ? 17.210 26.036 -17.019 1.00 52.91 105 GLU A C 1
ATOM 857 O O . GLU A 1 105 ? 16.309 25.311 -17.426 1.00 52.91 105 GLU A O 1
ATOM 862 N N . ALA A 1 106 ? 17.444 27.240 -17.543 1.00 53.84 106 ALA A N 1
ATOM 863 C CA . ALA A 1 106 ? 16.983 27.583 -18.874 1.00 53.84 106 ALA A CA 1
ATOM 864 C C . ALA A 1 106 ? 17.545 26.535 -19.838 1.00 53.84 106 ALA A C 1
ATOM 866 O O . ALA A 1 106 ? 18.754 26.298 -19.794 1.00 53.84 106 ALA A O 1
ATOM 867 N N . ASP A 1 107 ? 16.673 25.957 -20.669 1.00 55.84 107 ASP A N 1
ATOM 868 C CA . ASP A 1 107 ? 16.969 25.079 -21.806 1.00 55.84 107 ASP A CA 1
ATOM 869 C C . ASP A 1 107 ? 18.098 25.653 -22.672 1.00 55.84 107 ASP A C 1
ATOM 871 O O . ASP A 1 107 ? 17.884 26.287 -23.704 1.00 55.84 107 ASP A O 1
ATOM 875 N N . THR A 1 108 ? 19.334 25.467 -22.238 1.00 61.16 108 THR A N 1
ATOM 876 C CA . THR A 1 108 ? 20.501 25.671 -23.072 1.00 61.16 108 THR A CA 1
ATOM 877 C C . THR A 1 108 ? 20.977 24.266 -23.351 1.00 61.16 108 THR A C 1
ATOM 879 O O . THR A 1 108 ? 21.602 23.639 -22.500 1.00 61.16 108 THR A O 1
ATOM 882 N N . GLU A 1 109 ? 20.652 23.760 -24.538 1.00 59.50 109 GLU A N 1
ATOM 883 C CA . GLU A 1 109 ? 21.048 22.443 -25.060 1.00 59.50 109 GLU A CA 1
ATOM 884 C C . GLU A 1 109 ? 22.580 22.260 -25.193 1.00 59.50 109 GLU A C 1
ATOM 886 O O . GLU A 1 109 ? 23.056 21.364 -25.878 1.00 59.50 109 GLU A O 1
ATOM 891 N N . ALA A 1 110 ? 23.379 23.068 -24.492 1.00 64.31 110 ALA A N 1
ATOM 892 C CA . ALA A 1 110 ? 24.835 23.019 -24.431 1.00 64.31 110 ALA A CA 1
ATOM 893 C C . ALA A 1 110 ? 25.385 21.681 -23.900 1.00 64.31 110 ALA A C 1
ATOM 895 O O . ALA A 1 110 ? 26.566 21.393 -24.064 1.00 64.31 110 ALA A O 1
ATOM 896 N N . PHE A 1 111 ? 24.557 20.843 -23.265 1.00 62.53 111 PHE A N 1
ATOM 897 C CA . PHE A 1 111 ? 24.953 19.496 -22.846 1.00 62.53 111 PHE A CA 1
ATOM 898 C C . PHE A 1 111 ? 25.037 18.494 -24.012 1.00 62.53 111 PHE A C 1
ATOM 900 O O . PHE A 1 111 ? 25.653 17.441 -23.849 1.00 62.53 111 PHE A O 1
ATOM 907 N N . LEU A 1 112 ? 24.451 18.801 -25.177 1.00 67.75 112 LEU A N 1
ATOM 908 C CA . LEU A 1 112 ? 24.533 17.954 -26.373 1.00 67.75 112 LEU A CA 1
ATOM 909 C C . LEU A 1 112 ? 25.853 18.130 -27.137 1.00 67.75 112 LEU A C 1
ATOM 911 O O . LEU A 1 112 ? 26.257 17.227 -27.865 1.00 67.75 112 LEU A O 1
ATOM 915 N N . ASP A 1 113 ? 26.561 19.239 -26.916 1.00 69.69 113 ASP A N 1
ATOM 916 C CA . ASP A 1 113 ? 27.780 19.585 -27.658 1.00 69.69 113 ASP A CA 1
ATOM 917 C C . ASP A 1 113 ? 29.038 18.837 -27.174 1.00 69.69 113 ASP A C 1
ATOM 919 O O . ASP A 1 113 ? 30.077 18.891 -27.826 1.00 69.69 113 ASP A O 1
ATOM 923 N N . CYS A 1 114 ? 28.962 18.126 -26.043 1.00 69.88 114 CYS A N 1
ATOM 924 C CA . CYS A 1 114 ? 30.087 17.371 -25.471 1.00 69.88 114 CYS A CA 1
ATOM 925 C C . CYS A 1 114 ? 30.056 15.870 -25.797 1.00 69.88 114 CYS A C 1
ATOM 927 O O . CYS A 1 114 ? 30.856 15.108 -25.247 1.00 69.88 114 CYS A O 1
ATOM 929 N N . ILE A 1 115 ? 29.127 15.415 -26.641 1.00 70.25 115 ILE A N 1
ATOM 930 C CA . ILE A 1 115 ? 29.112 14.024 -2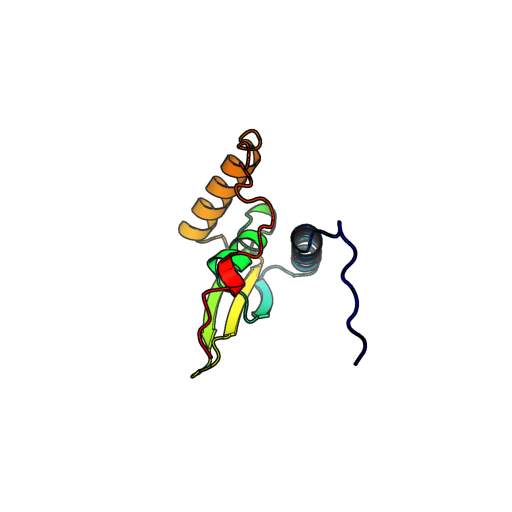7.093 1.00 70.25 115 ILE A CA 1
ATOM 931 C C . ILE A 1 115 ? 30.017 13.924 -28.325 1.00 70.25 115 ILE A C 1
ATOM 933 O O . ILE A 1 115 ? 29.563 14.074 -29.456 1.00 70.25 115 ILE A O 1
ATOM 937 N N . ASP A 1 116 ? 31.307 13.681 -28.094 1.00 63.38 116 ASP A N 1
ATOM 938 C CA . ASP A 1 116 ? 32.236 13.290 -29.156 1.00 63.38 116 ASP A CA 1
ATOM 939 C C . ASP A 1 116 ? 31.814 11.914 -29.715 1.00 63.38 116 ASP A C 1
ATOM 941 O O . ASP A 1 116 ? 31.724 10.935 -28.964 1.00 63.38 116 ASP A O 1
ATOM 945 N N . LEU A 1 117 ? 31.532 11.853 -31.024 1.00 54.84 117 LEU A N 1
ATOM 946 C CA . LEU A 1 117 ? 31.154 10.643 -31.772 1.00 54.84 117 LEU A CA 1
ATOM 947 C C . LEU A 1 117 ? 32.328 10.100 -32.596 1.00 54.84 117 LEU A C 1
ATOM 949 O O . LEU A 1 117 ? 33.021 10.919 -33.243 1.00 54.84 117 LEU A O 1
#

Organism: NCBI:txid62062

Radius of gyration: 19.06 Å; chains: 1; bounding box: 48×40×45 Å

InterPro domains:
  IPR029063 S-adenosyl-L-methionine-dependent methyltransferase superfamily [G3DSA:3.40.50.150] (5-93)
  IPR029063 S-adenosyl-L-methionine-dependent methyltransferase superfamily [SSF53335] (23-93)

Foldseek 3Di:
DDDPPDDPPPPPLVVLLVVLVVVLVPADQQGKDKDKALDDCVPPLLSNLDVVSQWEWDWDWDDDPRTIIIIITTHNDHYDPVSVVSNVVVVVVVPDDPDPPPPPDDPPVVVVVPPDD

Secondary structure (DSSP, 8-state):
-------TT--HHHHHHHHHHHHHHHPPTT-EEEEEESS-HHHHHHHH--GGG-EEEEEEEE-SSS-EEEEEEEETPPPPHHHHHHHHHHHHHTTS------------GGGSTT---

pLDDT: mean 80.19, std 17.58, range [35.38, 97.06]

Sequence (117 aa):
MEEVESRPGQDNTTIAILLSIMISRVLKPGGRFLSVTFAQPHFRKRLYARHDYCWSVRTRSYGDGFQYFLYVLTKGEELSPEDAALERRLLEEAQDPPNEVRTQEADTEAFLDCIDL